Protein AF-A0A1J5D5A3-F1 (afdb_monomer_lite)

Radius of gyration: 12.0 Å; chains: 1; bounding box: 25×22×35 Å

Sequence (74 aa):
MTKRICIEQYINFDKSIDILVYRDRKLLDYYHDCPYRNIDEILKRIKEENEDAVFEHFCSGELCTSGWIRWEIN

Structure (mmCIF, N/CA/C/O backbone):
data_AF-A0A1J5D5A3-F1
#
_entry.id   AF-A0A1J5D5A3-F1
#
loop_
_atom_site.group_PDB
_atom_site.id
_atom_site.type_symbol
_atom_site.label_atom_id
_atom_site.label_alt_id
_atom_site.label_comp_id
_atom_site.label_asym_id
_atom_site.label_entity_id
_atom_site.label_seq_id
_atom_site.pdbx_PDB_ins_code
_atom_site.Cartn_x
_atom_site.Cartn_y
_atom_site.Cartn_z
_atom_site.occupancy
_atom_site.B_iso_or_equiv
_atom_site.auth_seq_id
_atom_site.auth_comp_id
_atom_site.auth_asym_id
_atom_site.auth_atom_id
_atom_site.pdbx_PDB_model_num
ATOM 1 N N . MET A 1 1 ? -13.157 -4.328 18.653 1.00 53.47 1 MET A N 1
ATOM 2 C CA . MET A 1 1 ? -12.952 -4.853 17.286 1.00 53.47 1 MET A CA 1
ATOM 3 C C . MET A 1 1 ? -11.714 -4.182 16.732 1.00 53.47 1 MET A C 1
ATOM 5 O O . MET A 1 1 ? -11.671 -2.959 16.749 1.00 53.47 1 MET A O 1
ATOM 9 N N . THR A 1 2 ? -10.702 -4.950 16.336 1.00 59.28 2 THR A N 1
ATOM 10 C CA . THR A 1 2 ? -9.461 -4.403 15.772 1.00 59.28 2 THR A CA 1
ATOM 11 C C . THR A 1 2 ? -9.754 -3.835 14.388 1.00 59.28 2 THR A C 1
ATOM 13 O O . THR A 1 2 ? -10.251 -4.560 13.528 1.00 59.28 2 THR A O 1
ATOM 16 N N . LYS A 1 3 ? -9.487 -2.544 14.188 1.00 79.12 3 LYS A N 1
ATOM 17 C CA . LYS A 1 3 ? -9.600 -1.887 12.884 1.00 79.12 3 LYS A CA 1
ATOM 18 C C . LYS A 1 3 ? -8.450 -2.405 12.017 1.00 79.12 3 LYS A C 1
ATOM 20 O O . LYS A 1 3 ? -7.296 -2.307 12.421 1.00 79.12 3 LYS A O 1
ATOM 25 N N . ARG A 1 4 ? -8.753 -3.032 10.880 1.00 87.06 4 ARG A N 1
ATOM 26 C CA . ARG A 1 4 ? -7.744 -3.625 9.986 1.00 87.06 4 ARG A CA 1
ATOM 27 C C . ARG A 1 4 ? -7.668 -2.814 8.703 1.00 87.06 4 ARG A C 1
ATOM 29 O O . ARG A 1 4 ? -8.701 -2.603 8.062 1.00 87.06 4 ARG A O 1
ATOM 36 N N . ILE A 1 5 ? -6.457 -2.401 8.344 1.00 92.06 5 ILE A N 1
ATOM 37 C CA . ILE A 1 5 ? -6.142 -1.823 7.041 1.00 92.06 5 ILE A CA 1
ATOM 38 C C . ILE A 1 5 ? -5.423 -2.881 6.212 1.00 92.06 5 ILE A C 1
ATOM 40 O O . ILE A 1 5 ? -4.393 -3.407 6.628 1.00 92.06 5 ILE A O 1
ATOM 44 N N . CYS A 1 6 ? -5.972 -3.197 5.045 1.00 92.69 6 CYS A N 1
ATOM 45 C CA . CYS A 1 6 ? -5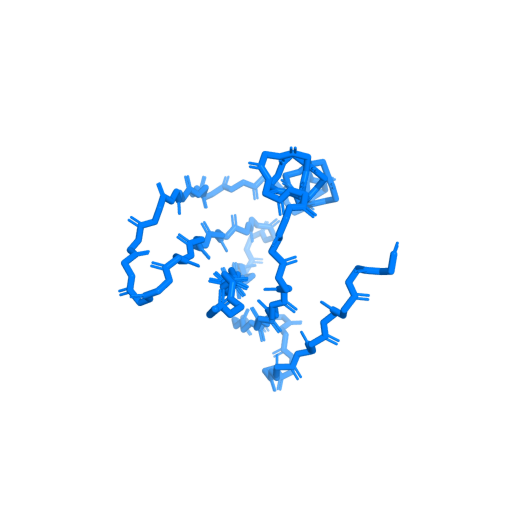.296 -4.011 4.045 1.00 92.69 6 CYS A CA 1
ATOM 46 C C . CYS A 1 6 ? -4.774 -3.087 2.947 1.00 92.69 6 CYS A C 1
ATOM 48 O O . CYS A 1 6 ? -5.539 -2.304 2.391 1.00 92.69 6 CYS A O 1
ATOM 50 N N . ILE A 1 7 ? -3.490 -3.182 2.637 1.00 93.00 7 ILE A N 1
ATOM 51 C CA . ILE A 1 7 ? -2.838 -2.472 1.543 1.00 93.00 7 ILE A CA 1
ATOM 52 C C . ILE A 1 7 ? -2.507 -3.514 0.483 1.00 93.00 7 ILE A C 1
ATOM 54 O O . ILE A 1 7 ? -1.813 -4.485 0.777 1.00 93.00 7 ILE A O 1
ATOM 58 N N . GLU A 1 8 ? -2.992 -3.324 -0.733 1.00 92.38 8 GLU A N 1
ATOM 59 C CA . GLU A 1 8 ? -2.599 -4.117 -1.894 1.00 92.38 8 GLU A CA 1
ATOM 60 C C . GLU A 1 8 ? -1.740 -3.246 -2.804 1.00 92.38 8 GLU A C 1
ATOM 62 O O . GLU A 1 8 ? -2.133 -2.141 -3.167 1.00 92.38 8 GLU A O 1
ATOM 67 N N . GLN A 1 9 ? -0.558 -3.739 -3.146 1.00 90.69 9 GLN A N 1
ATOM 68 C CA . GLN A 1 9 ? 0.387 -3.103 -4.045 1.00 90.69 9 GLN A CA 1
ATOM 69 C C . GLN A 1 9 ? 0.520 -3.922 -5.319 1.00 90.69 9 GLN A C 1
ATOM 71 O O . GLN A 1 9 ? 0.693 -5.144 -5.270 1.00 90.69 9 GLN A O 1
ATOM 76 N N . TYR A 1 10 ? 0.488 -3.235 -6.452 1.00 89.62 10 TYR A N 1
ATOM 77 C CA . TYR A 1 10 ? 0.742 -3.810 -7.759 1.00 89.62 10 TYR A CA 1
ATOM 78 C C . TYR A 1 10 ? 1.901 -3.073 -8.424 1.00 89.62 10 TYR A C 1
ATOM 80 O O . TYR A 1 10 ? 1.806 -1.877 -8.684 1.00 89.62 10 TYR A O 1
ATOM 88 N N . ILE A 1 11 ? 3.014 -3.771 -8.664 1.00 87.56 11 ILE A N 1
ATOM 89 C CA . ILE A 1 11 ? 4.184 -3.190 -9.336 1.00 87.56 11 ILE A CA 1
ATOM 90 C C . ILE A 1 11 ? 4.066 -3.421 -10.847 1.00 87.56 11 ILE A C 1
ATOM 92 O O . ILE A 1 11 ? 4.081 -4.567 -11.307 1.00 87.56 11 ILE A O 1
ATOM 96 N N . ASN A 1 12 ? 4.001 -2.328 -11.607 1.00 85.06 12 ASN A N 1
ATOM 97 C CA . ASN A 1 12 ? 3.924 -2.325 -13.066 1.00 85.06 12 ASN A CA 1
ATOM 98 C C . ASN A 1 12 ? 5.306 -2.519 -13.725 1.00 85.06 12 ASN A C 1
ATOM 100 O O . ASN A 1 12 ? 6.360 -2.294 -13.121 1.00 85.06 12 ASN A O 1
ATOM 104 N N . PHE A 1 13 ? 5.317 -2.917 -15.004 1.00 84.19 13 PHE A N 1
ATOM 105 C CA . PHE A 1 13 ? 6.547 -3.142 -15.786 1.00 84.19 13 PHE A CA 1
ATOM 106 C C . PHE A 1 13 ? 7.410 -1.890 -15.970 1.00 84.19 13 PHE A C 1
ATOM 108 O O . PHE A 1 13 ? 8.638 -1.971 -16.035 1.00 84.19 13 PHE A O 1
ATOM 115 N N . ASP A 1 14 ? 6.773 -0.731 -16.064 1.00 87.19 14 ASP A N 1
ATOM 116 C CA . ASP A 1 14 ? 7.415 0.577 -16.194 1.00 87.19 14 ASP A CA 1
ATOM 117 C C . ASP A 1 14 ? 7.949 1.119 -14.857 1.00 87.19 14 ASP A C 1
ATOM 119 O O . ASP A 1 14 ? 8.494 2.223 -14.807 1.00 87.19 14 ASP A O 1
ATOM 123 N N . LYS A 1 15 ? 7.870 0.311 -13.789 1.00 80.75 15 LYS A N 1
ATOM 124 C CA . LYS A 1 15 ? 8.237 0.668 -12.415 1.00 80.75 15 LYS A CA 1
ATOM 125 C C . LYS A 1 15 ? 7.344 1.762 -11.829 1.00 80.75 15 LYS A C 1
ATOM 127 O O . LYS A 1 15 ? 7.783 2.478 -10.920 1.00 80.75 15 LYS A O 1
ATOM 132 N N . SER A 1 16 ? 6.113 1.898 -12.313 1.00 89.00 16 SER A N 1
ATOM 133 C CA . SER A 1 16 ? 5.059 2.516 -11.521 1.00 89.00 16 SER A CA 1
ATOM 134 C C . SER A 1 16 ? 4.456 1.507 -10.539 1.00 89.00 16 SER A C 1
ATOM 136 O O . SER A 1 16 ? 4.722 0.300 -10.598 1.00 89.00 16 SER A O 1
ATOM 138 N N . ILE A 1 17 ? 3.717 2.014 -9.561 1.00 89.88 17 ILE A N 1
ATOM 139 C CA . ILE A 1 17 ? 3.036 1.225 -8.547 1.00 89.88 17 ILE A CA 1
ATOM 140 C C . ILE A 1 17 ? 1.609 1.726 -8.372 1.00 89.88 17 ILE A C 1
ATOM 142 O O . ILE A 1 17 ? 1.377 2.929 -8.227 1.00 89.88 17 ILE A O 1
ATOM 146 N N . ASP A 1 18 ? 0.679 0.781 -8.332 1.00 91.94 18 ASP A N 1
ATOM 147 C CA . ASP A 1 18 ? -0.693 1.014 -7.906 1.00 91.94 18 ASP A CA 1
ATOM 148 C C . ASP A 1 18 ? -0.860 0.519 -6.471 1.00 91.94 18 ASP A C 1
ATOM 150 O O . ASP A 1 18 ? -0.351 -0.541 -6.098 1.00 91.94 18 ASP A O 1
ATOM 154 N N . ILE A 1 19 ? -1.550 1.299 -5.645 1.00 93.50 19 ILE A N 1
ATOM 155 C CA . ILE A 1 19 ? -1.770 1.007 -4.229 1.00 93.50 19 ILE A CA 1
ATOM 156 C C . ILE A 1 19 ? -3.260 1.140 -3.939 1.00 93.50 19 ILE A C 1
ATOM 158 O O . ILE A 1 19 ? -3.845 2.199 -4.147 1.00 93.50 19 ILE A O 1
ATOM 162 N N . LEU A 1 20 ? -3.869 0.078 -3.426 1.00 94.94 20 LEU A N 1
ATOM 163 C CA . LEU A 1 20 ? -5.264 0.036 -2.998 1.00 94.94 20 LEU A CA 1
ATOM 164 C C . LEU A 1 20 ? -5.302 -0.127 -1.479 1.00 94.94 20 LEU A C 1
ATOM 166 O O . LEU A 1 20 ? -4.659 -1.021 -0.928 1.00 94.94 20 LEU A O 1
ATOM 170 N N . VAL A 1 21 ? -6.057 0.729 -0.796 1.00 94.19 21 VAL A N 1
ATOM 171 C CA . VAL A 1 21 ? -6.164 0.731 0.666 1.00 94.19 21 VAL A CA 1
ATOM 172 C C . VAL A 1 21 ? -7.584 0.369 1.057 1.00 94.19 21 VAL A C 1
ATOM 174 O O . VAL A 1 21 ? -8.535 1.064 0.706 1.00 94.19 21 VAL A O 1
ATOM 177 N N . TYR A 1 22 ? -7.741 -0.699 1.828 1.00 92.94 22 TYR A N 1
ATOM 178 C CA . TYR A 1 22 ? -9.034 -1.185 2.287 1.00 92.94 22 TYR A CA 1
ATOM 179 C C . TYR A 1 22 ? -9.145 -1.111 3.802 1.00 92.94 22 TYR A C 1
ATOM 181 O O . TYR A 1 22 ? -8.233 -1.511 4.522 1.00 92.94 22 TYR A O 1
ATOM 189 N N . ARG A 1 23 ? -10.318 -0.708 4.288 1.00 89.50 23 ARG A N 1
ATOM 190 C CA . ARG A 1 23 ? -10.716 -0.792 5.695 1.00 89.50 23 ARG A CA 1
ATOM 191 C C . ARG A 1 23 ? -11.971 -1.633 5.806 1.00 89.50 23 ARG A C 1
ATOM 193 O O . ARG A 1 23 ? -12.971 -1.336 5.157 1.00 89.50 23 ARG A O 1
ATOM 200 N N . ASP A 1 24 ? -11.925 -2.701 6.597 1.00 86.94 24 ASP A N 1
ATOM 201 C CA . ASP A 1 24 ? -13.073 -3.597 6.801 1.00 86.94 24 ASP A CA 1
ATOM 202 C C . ASP A 1 24 ? -13.718 -4.066 5.475 1.00 86.94 24 ASP A C 1
ATOM 204 O O . ASP A 1 24 ? -14.941 -4.108 5.328 1.00 86.94 24 ASP A O 1
ATOM 208 N N . ARG A 1 25 ? -12.870 -4.420 4.492 1.00 86.50 25 ARG A N 1
ATOM 209 C CA . ARG A 1 25 ? -13.233 -4.844 3.118 1.00 86.50 25 ARG A CA 1
ATOM 210 C C . ARG A 1 25 ? -13.877 -3.765 2.239 1.00 86.50 25 ARG A C 1
ATOM 212 O O . ARG A 1 25 ? -14.384 -4.083 1.166 1.00 86.50 25 ARG A O 1
ATOM 219 N N . LYS A 1 26 ? -13.864 -2.505 2.663 1.00 90.38 26 LYS A N 1
ATOM 220 C CA . LYS A 1 26 ? -14.273 -1.364 1.840 1.00 90.38 26 LYS A CA 1
ATOM 221 C C . LYS A 1 26 ? -13.041 -0.630 1.350 1.00 90.38 26 LYS A C 1
ATOM 223 O O . LYS A 1 26 ? -12.129 -0.401 2.138 1.00 90.38 26 LYS A O 1
ATOM 228 N N . LEU A 1 27 ? -13.031 -0.260 0.073 1.00 92.38 27 LEU A N 1
ATOM 229 C CA . LEU A 1 27 ? -12.001 0.617 -0.469 1.00 92.38 27 LEU A CA 1
ATOM 230 C C . LEU A 1 27 ? -12.088 1.966 0.257 1.00 92.38 27 LEU A C 1
ATOM 232 O O . LEU A 1 27 ? -13.151 2.589 0.281 1.00 92.38 27 LEU A O 1
ATOM 236 N N . LEU A 1 28 ? -10.992 2.349 0.898 1.00 92.25 28 LEU A N 1
ATOM 237 C CA . LEU A 1 28 ? -10.840 3.595 1.636 1.00 92.25 28 LEU A CA 1
ATOM 238 C C . LEU A 1 28 ? -10.133 4.640 0.773 1.00 92.25 28 LEU A C 1
ATOM 240 O O . LEU A 1 28 ? -10.592 5.775 0.714 1.00 92.25 28 LEU A O 1
ATOM 244 N N . ASP A 1 29 ? -9.046 4.238 0.113 1.00 92.75 29 ASP A N 1
ATOM 245 C CA . ASP A 1 29 ? -8.200 5.120 -0.688 1.00 92.75 29 ASP A CA 1
ATOM 246 C C . ASP A 1 29 ? -7.476 4.336 -1.796 1.00 92.75 29 ASP A C 1
ATOM 248 O O . ASP A 1 29 ? -7.397 3.101 -1.744 1.00 92.75 29 ASP A O 1
ATOM 252 N N . TYR A 1 30 ? -6.963 5.041 -2.803 1.00 93.94 30 TYR A N 1
ATOM 253 C CA . TYR A 1 30 ? -6.180 4.451 -3.884 1.00 93.94 30 TYR A CA 1
ATOM 254 C C . TYR A 1 30 ? -5.177 5.441 -4.490 1.00 93.94 30 TYR A C 1
ATOM 256 O O . TYR A 1 30 ? -5.438 6.634 -4.626 1.00 93.94 30 TYR A O 1
ATOM 264 N N . TYR A 1 31 ? -4.040 4.908 -4.924 1.00 93.50 31 TYR A N 1
ATOM 265 C CA . TYR A 1 31 ? -2.967 5.633 -5.594 1.00 93.50 31 TYR A CA 1
ATOM 266 C C . TYR A 1 31 ? -2.660 4.897 -6.892 1.00 93.50 31 TYR A C 1
ATOM 268 O O . TYR A 1 31 ? -2.334 3.716 -6.854 1.00 93.50 31 TYR A O 1
ATOM 276 N N . HIS A 1 32 ? -2.800 5.573 -8.028 1.00 93.25 32 HIS A N 1
ATOM 277 C CA . HIS A 1 32 ? -2.642 4.967 -9.350 1.00 93.25 32 HIS A CA 1
ATOM 278 C C . HIS A 1 32 ? -1.408 5.535 -10.056 1.00 93.25 32 HIS A C 1
ATOM 280 O O . HIS A 1 32 ? -1.136 6.731 -9.940 1.00 93.25 32 HIS A O 1
ATOM 286 N N . ASP A 1 33 ? -0.692 4.689 -10.796 1.00 90.38 33 ASP A N 1
ATOM 287 C CA . ASP A 1 33 ? 0.473 5.010 -11.628 1.00 90.38 33 ASP A CA 1
ATOM 288 C C . ASP A 1 33 ? 1.523 5.864 -10.894 1.00 90.38 33 ASP A C 1
ATOM 290 O O . ASP A 1 33 ? 2.089 6.833 -11.406 1.00 90.38 33 ASP A O 1
ATOM 294 N N . CYS A 1 34 ? 1.754 5.540 -9.620 1.00 89.75 34 CYS A N 1
ATOM 295 C CA . CYS A 1 34 ? 2.692 6.286 -8.798 1.00 89.75 34 CYS A CA 1
ATOM 296 C C . CYS A 1 34 ? 4.126 5.863 -9.120 1.00 89.75 34 CYS A C 1
ATOM 298 O O . CYS A 1 34 ? 4.395 4.676 -9.281 1.00 89.75 34 CYS A O 1
ATOM 300 N N . PRO A 1 35 ? 5.106 6.780 -9.146 1.00 89.25 35 PRO A N 1
ATOM 301 C CA . PRO A 1 35 ? 6.503 6.380 -9.250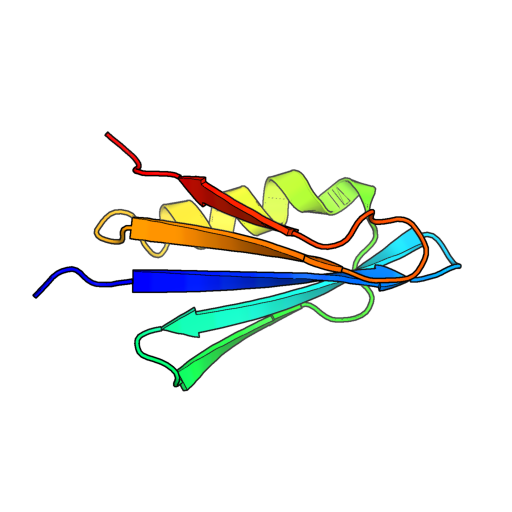 1.00 89.25 35 PRO A CA 1
ATOM 302 C C . PRO A 1 35 ? 6.877 5.457 -8.082 1.00 89.25 35 PRO A C 1
ATOM 304 O O . PRO A 1 35 ? 6.709 5.856 -6.930 1.00 89.25 35 PRO A O 1
ATOM 307 N N . TYR A 1 36 ? 7.453 4.276 -8.345 1.00 83.00 36 TYR A N 1
ATOM 308 C CA . TYR A 1 36 ? 7.813 3.312 -7.288 1.00 83.00 36 TYR A CA 1
ATOM 309 C C . TYR A 1 36 ? 8.683 3.926 -6.175 1.00 83.00 36 TYR A C 1
ATOM 311 O O . TYR A 1 36 ? 8.551 3.578 -5.008 1.00 83.00 36 TYR A O 1
ATOM 319 N N . ARG A 1 37 ? 9.520 4.922 -6.502 1.00 84.19 37 ARG A N 1
ATOM 320 C CA . ARG A 1 37 ? 10.336 5.669 -5.522 1.00 84.19 37 ARG A CA 1
ATOM 321 C C . ARG A 1 37 ? 9.529 6.401 -4.433 1.00 84.19 37 ARG A C 1
ATOM 323 O O . ARG A 1 37 ? 10.111 6.776 -3.424 1.00 84.19 37 ARG A O 1
ATOM 330 N N . ASN A 1 38 ? 8.233 6.633 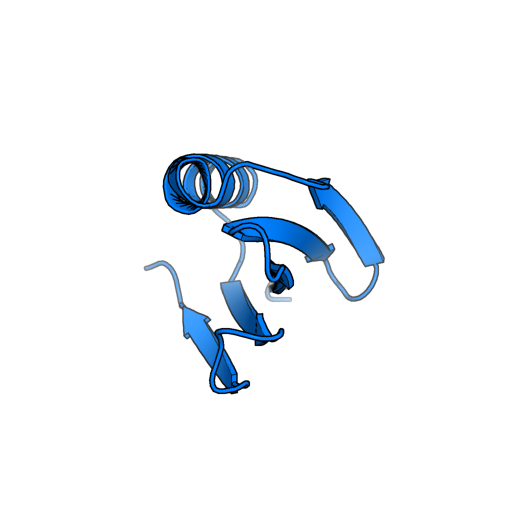-4.642 1.00 88.12 38 ASN A N 1
ATOM 331 C CA . ASN A 1 38 ? 7.355 7.332 -3.700 1.00 88.12 38 ASN A CA 1
ATOM 332 C C . ASN A 1 38 ? 6.646 6.370 -2.727 1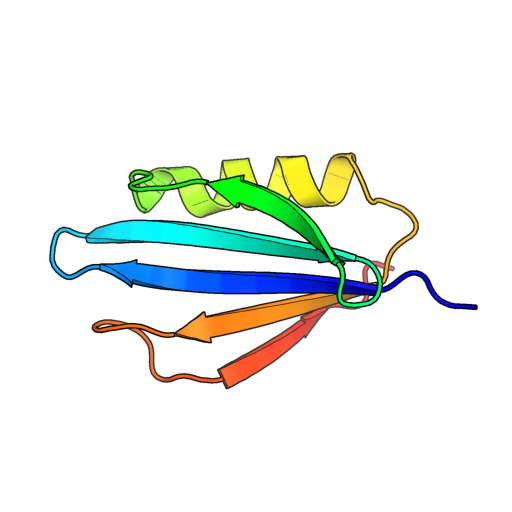.00 88.12 38 ASN A C 1
ATOM 334 O O . ASN A 1 38 ? 5.909 6.826 -1.855 1.00 88.12 38 ASN A O 1
ATOM 338 N N . ILE A 1 39 ? 6.843 5.054 -2.866 1.00 87.06 39 ILE A N 1
ATOM 339 C CA . ILE A 1 39 ? 6.125 4.027 -2.100 1.00 87.06 39 ILE A CA 1
ATOM 340 C C . ILE A 1 39 ? 6.228 4.225 -0.584 1.00 87.06 39 ILE A C 1
ATOM 342 O O . ILE A 1 39 ? 5.216 4.160 0.108 1.00 87.06 39 ILE A O 1
ATOM 346 N N . ASP A 1 40 ? 7.419 4.540 -0.072 1.00 88.56 40 ASP A N 1
ATOM 347 C CA . ASP A 1 40 ? 7.650 4.731 1.361 1.00 88.56 40 ASP A CA 1
ATOM 348 C C . ASP A 1 40 ? 6.900 5.953 1.897 1.00 88.56 40 ASP A C 1
ATOM 350 O O . ASP A 1 40 ? 6.360 5.916 3.002 1.00 88.56 40 ASP A O 1
ATOM 354 N N . GLU A 1 41 ? 6.820 7.027 1.105 1.00 92.75 41 GLU A N 1
ATOM 355 C CA . GLU A 1 41 ? 6.071 8.229 1.470 1.00 92.75 41 GLU A CA 1
ATOM 356 C C . GLU A 1 41 ? 4.564 7.952 1.493 1.00 92.75 41 GLU A C 1
ATOM 358 O O . GLU A 1 41 ? 3.884 8.344 2.441 1.00 92.75 41 GLU A O 1
ATOM 363 N N . ILE A 1 42 ? 4.046 7.233 0.492 1.00 91.19 42 ILE A N 1
ATOM 364 C CA . ILE A 1 42 ? 2.627 6.860 0.427 1.00 91.19 42 ILE A CA 1
ATOM 365 C C . ILE A 1 42 ? 2.265 5.953 1.609 1.00 91.19 42 ILE A C 1
ATOM 367 O O . ILE A 1 42 ? 1.312 6.228 2.337 1.00 91.19 42 ILE A O 1
ATOM 371 N N . LEU A 1 43 ? 3.065 4.913 1.865 1.00 89.12 43 LEU A N 1
ATOM 372 C CA . LEU A 1 43 ? 2.861 4.012 2.999 1.00 89.12 43 LEU A CA 1
ATOM 373 C C . LEU A 1 43 ? 2.952 4.738 4.343 1.00 89.12 43 LEU A C 1
ATOM 375 O O . LEU A 1 43 ? 2.212 4.398 5.266 1.00 89.12 43 LEU A O 1
ATOM 379 N N . LYS A 1 44 ? 3.844 5.725 4.471 1.00 91.25 44 LYS A N 1
ATOM 380 C CA . LYS A 1 44 ? 3.946 6.554 5.674 1.00 91.25 44 LYS A CA 1
ATOM 381 C C . LYS A 1 44 ? 2.659 7.349 5.910 1.00 91.25 44 LYS A C 1
ATOM 383 O O . LYS A 1 44 ? 2.126 7.273 7.011 1.00 91.25 44 LYS A O 1
ATOM 388 N N . ARG A 1 45 ? 2.128 8.026 4.886 1.00 91.75 45 ARG A N 1
ATOM 389 C CA . ARG A 1 45 ? 0.867 8.787 4.991 1.00 91.75 45 ARG A CA 1
ATOM 390 C C . ARG A 1 45 ? -0.307 7.893 5.391 1.00 91.75 45 ARG A C 1
ATOM 392 O O . ARG A 1 45 ? -1.006 8.199 6.348 1.00 91.75 45 ARG A O 1
ATOM 399 N N . ILE A 1 46 ? -0.454 6.734 4.740 1.00 90.69 46 ILE A N 1
ATOM 400 C CA . ILE A 1 46 ? -1.518 5.765 5.060 1.00 90.69 46 ILE A CA 1
ATOM 401 C C . ILE A 1 46 ? -1.440 5.319 6.531 1.00 90.69 46 ILE A C 1
ATOM 403 O O . ILE A 1 46 ? -2.474 5.144 7.180 1.00 90.69 46 ILE A O 1
ATOM 407 N N . LYS A 1 47 ? -0.225 5.136 7.067 1.00 88.06 47 LYS A N 1
ATOM 408 C CA . LYS A 1 47 ? -0.008 4.772 8.475 1.00 88.06 47 LYS A CA 1
ATOM 409 C C . LYS A 1 47 ? -0.368 5.902 9.435 1.00 88.06 47 LYS A C 1
ATOM 411 O O . LYS A 1 47 ? -1.072 5.641 10.402 1.00 88.06 47 LYS A O 1
ATOM 416 N N . GLU A 1 48 ? 0.073 7.127 9.157 1.00 90.12 48 GLU A N 1
ATOM 417 C CA . GLU A 1 48 ? -0.234 8.319 9.967 1.00 90.12 48 GLU A CA 1
ATOM 418 C C . GLU A 1 48 ? -1.746 8.613 10.008 1.00 90.12 48 GLU A C 1
ATOM 420 O O . GLU A 1 48 ? -2.280 9.039 11.026 1.00 90.12 48 GLU A O 1
ATOM 425 N N . GLU A 1 49 ? -2.477 8.318 8.934 1.00 89.19 49 GLU A N 1
ATOM 426 C CA . GLU A 1 49 ? -3.938 8.476 8.892 1.00 89.19 49 GLU A CA 1
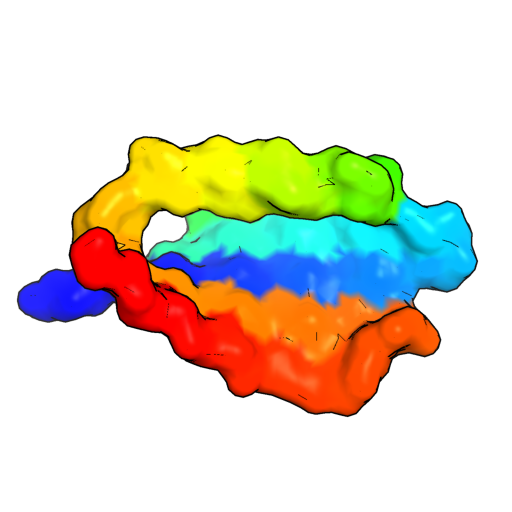ATOM 427 C C . GLU A 1 49 ? -4.703 7.353 9.617 1.00 89.19 49 GLU A C 1
ATOM 429 O O . GLU A 1 49 ? -5.901 7.482 9.884 1.00 89.19 49 GLU A O 1
ATOM 434 N N . ASN A 1 50 ? -4.036 6.237 9.931 1.00 85.62 50 ASN A N 1
ATOM 435 C CA . ASN A 1 50 ? -4.649 5.033 10.497 1.00 85.62 50 ASN A CA 1
ATOM 436 C C . ASN A 1 50 ? -3.831 4.464 11.674 1.00 85.62 50 ASN A C 1
ATOM 438 O O . ASN A 1 50 ? -3.681 3.248 11.794 1.00 85.62 50 ASN A O 1
ATOM 442 N N . GLU A 1 51 ? -3.323 5.330 12.559 1.00 83.62 51 GLU A N 1
ATOM 443 C CA . GLU A 1 51 ? -2.485 4.946 13.714 1.00 83.62 51 GLU A CA 1
ATOM 444 C C . GLU A 1 51 ? -3.144 3.912 14.647 1.00 83.62 51 GLU A C 1
ATOM 446 O O . GLU A 1 51 ? -2.458 3.174 15.348 1.00 83.62 51 GLU A O 1
ATOM 451 N N . ASP A 1 52 ? -4.477 3.823 14.650 1.00 82.75 52 ASP A N 1
ATOM 452 C CA . ASP A 1 52 ? -5.248 2.905 15.492 1.00 82.75 52 ASP A CA 1
ATOM 453 C C . ASP A 1 52 ? -5.532 1.534 14.847 1.00 82.75 52 ASP A C 1
ATOM 455 O O . ASP A 1 52 ? -6.339 0.752 15.369 1.00 82.75 52 ASP A O 1
ATOM 459 N N . ALA A 1 53 ? -4.911 1.245 13.699 1.00 85.00 53 ALA A N 1
ATOM 460 C CA . ALA A 1 53 ? -5.185 0.059 12.901 1.00 85.00 53 ALA A CA 1
ATOM 461 C C . ALA A 1 53 ? -4.015 -0.934 12.829 1.00 85.00 53 ALA A C 1
ATOM 463 O O . ALA A 1 53 ? -2.840 -0.585 12.876 1.00 85.00 53 ALA A O 1
ATOM 464 N N . VAL A 1 54 ? -4.360 -2.210 12.640 1.00 87.31 54 VAL A N 1
ATOM 465 C CA . VAL A 1 54 ? -3.398 -3.256 12.259 1.00 87.31 54 VAL A CA 1
ATOM 466 C C . VAL A 1 54 ? -3.287 -3.292 10.741 1.00 87.31 54 VAL A C 1
ATOM 468 O O . VAL A 1 54 ? -4.311 -3.352 10.053 1.00 87.31 54 VAL A O 1
ATOM 471 N N . PHE A 1 55 ? -2.055 -3.303 10.230 1.00 88.38 55 PHE A N 1
ATOM 472 C CA . PHE A 1 55 ? -1.783 -3.251 8.800 1.00 88.38 55 PHE A CA 1
ATOM 473 C C . PHE A 1 55 ? -1.439 -4.627 8.254 1.00 88.38 55 PHE A C 1
ATOM 475 O O . PHE A 1 55 ? -0.593 -5.357 8.769 1.00 88.38 55 PHE A O 1
ATOM 482 N N . GLU A 1 56 ? -2.057 -4.960 7.138 1.00 89.69 56 GLU A N 1
ATOM 483 C CA . GLU A 1 56 ? -1.647 -6.077 6.316 1.00 89.69 56 GLU A CA 1
ATOM 484 C C . GLU A 1 56 ? -1.330 -5.595 4.929 1.00 89.69 56 GLU A C 1
ATOM 486 O O . GLU A 1 56 ? -2.034 -4.761 4.372 1.00 89.69 56 GLU A O 1
ATOM 491 N N . HIS A 1 57 ? -0.257 -6.134 4.384 1.00 88.44 57 HIS A N 1
ATOM 492 C CA . HIS A 1 57 ? 0.294 -5.657 3.149 1.00 88.44 57 HIS A CA 1
ATOM 493 C C . HIS A 1 57 ? 0.476 -6.822 2.185 1.00 88.44 57 HIS A C 1
ATOM 495 O O . HIS A 1 57 ? 1.157 -7.792 2.506 1.00 88.44 57 HIS A O 1
ATOM 501 N N . PHE A 1 58 ? -0.131 -6.726 1.012 1.00 87.94 58 PHE A N 1
ATOM 502 C CA . PHE A 1 58 ? 0.070 -7.639 -0.096 1.00 87.94 58 PHE A CA 1
ATOM 503 C C . PHE A 1 58 ? 0.819 -6.928 -1.208 1.00 87.94 58 PHE A C 1
ATOM 505 O O . PHE A 1 58 ? 0.343 -5.913 -1.701 1.00 87.94 58 PHE A O 1
ATOM 512 N N . CYS A 1 59 ? 1.957 -7.472 -1.627 1.00 87.00 59 CYS A N 1
ATOM 513 C CA . CYS A 1 59 ? 2.609 -7.032 -2.855 1.00 87.00 59 CYS A CA 1
ATOM 514 C C . CYS A 1 59 ? 2.390 -8.071 -3.941 1.00 87.00 59 CYS A C 1
ATOM 516 O O . CYS A 1 59 ? 2.600 -9.261 -3.710 1.00 87.00 59 CYS A O 1
ATOM 518 N N . SER A 1 60 ? 1.998 -7.609 -5.119 1.00 84.19 60 SER A N 1
ATOM 519 C CA . SER A 1 60 ? 1.757 -8.396 -6.321 1.00 84.19 60 SER A CA 1
ATOM 520 C C . SER A 1 60 ? 2.234 -7.636 -7.559 1.00 84.19 60 SER A C 1
ATOM 522 O O . SER A 1 60 ? 2.751 -6.521 -7.461 1.00 84.19 60 SER A O 1
ATOM 524 N N . GLY A 1 61 ? 2.096 -8.254 -8.727 1.00 77.94 61 GLY A N 1
ATOM 525 C CA . GLY A 1 61 ? 2.512 -7.677 -10.000 1.00 77.94 61 GLY A CA 1
ATOM 526 C C . GLY A 1 61 ? 3.814 -8.261 -10.524 1.00 77.94 61 GLY A C 1
ATOM 527 O O . GLY A 1 61 ? 4.354 -9.233 -10.000 1.00 77.94 61 GLY A O 1
ATOM 528 N N . GLU A 1 62 ? 4.300 -7.654 -11.595 1.00 72.19 62 GLU A N 1
ATOM 529 C CA . GLU A 1 62 ? 5.254 -8.262 -12.529 1.00 72.19 62 GLU A CA 1
ATOM 530 C C . GLU A 1 62 ? 6.673 -8.379 -11.953 1.00 72.19 62 GLU A C 1
ATOM 532 O O . GLU A 1 62 ? 7.489 -9.178 -12.412 1.00 72.19 62 GLU A O 1
ATOM 537 N N . LEU A 1 63 ? 6.968 -7.594 -10.912 1.00 69.25 63 LEU A N 1
ATOM 538 C CA . LEU A 1 63 ? 8.260 -7.562 -10.221 1.00 69.25 63 LEU A CA 1
ATOM 539 C C . LEU A 1 63 ? 8.190 -8.075 -8.771 1.00 69.25 63 LEU A C 1
ATOM 541 O O . LEU A 1 63 ? 9.184 -7.980 -8.051 1.00 69.25 63 LEU A O 1
ATOM 545 N N . CYS A 1 64 ? 7.045 -8.612 -8.330 1.00 74.06 64 CYS A N 1
ATOM 546 C CA . CYS A 1 64 ? 6.846 -9.088 -6.959 1.00 74.06 64 CYS A CA 1
ATOM 547 C C . CYS A 1 64 ? 6.612 -10.608 -6.911 1.00 74.06 64 CYS A C 1
ATOM 549 O O . CYS A 1 64 ? 5.971 -11.188 -7.781 1.00 74.06 64 CYS A O 1
ATOM 551 N N . THR A 1 65 ? 7.094 -11.278 -5.859 1.00 71.81 65 THR A N 1
ATOM 552 C CA . THR A 1 65 ? 6.933 -12.738 -5.685 1.00 71.81 65 THR A CA 1
ATOM 553 C C . THR A 1 65 ? 5.530 -13.160 -5.238 1.00 71.81 65 THR A C 1
ATOM 555 O O . THR A 1 65 ? 5.256 -14.355 -5.184 1.00 71.81 65 THR A O 1
ATOM 558 N N . SER A 1 66 ? 4.639 -12.195 -4.978 1.00 70.06 66 SER A N 1
ATOM 559 C CA . SER A 1 66 ? 3.274 -12.364 -4.461 1.00 70.06 66 SER A CA 1
ATOM 560 C C . SER A 1 66 ? 3.205 -12.948 -3.043 1.00 70.06 66 SER A C 1
ATOM 562 O O . SER A 1 66 ? 3.520 -14.113 -2.811 1.00 70.06 66 SER A O 1
ATOM 564 N N . GLY A 1 67 ? 2.752 -12.151 -2.067 1.00 69.62 67 GLY A N 1
ATOM 565 C CA . GLY A 1 67 ? 2.613 -12.609 -0.680 1.00 69.62 67 GLY A CA 1
ATOM 566 C C . GLY A 1 67 ? 2.084 -11.554 0.289 1.00 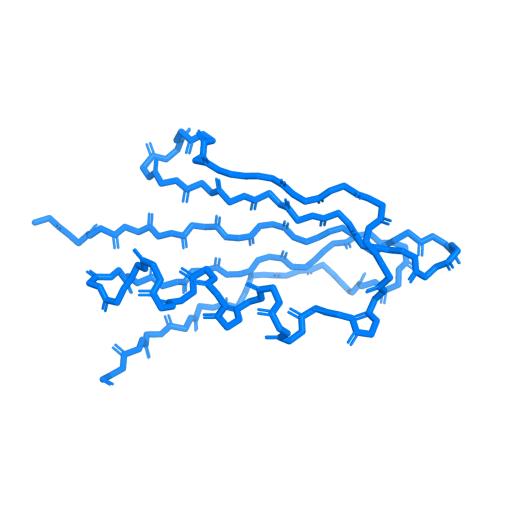69.62 67 GLY A C 1
ATOM 567 O O . GLY A 1 67 ? 2.227 -10.354 0.059 1.00 69.62 67 GLY A O 1
ATOM 568 N N . TRP A 1 68 ? 1.467 -12.020 1.379 1.00 71.38 68 TRP A N 1
ATOM 569 C CA . TRP A 1 68 ? 0.970 -11.172 2.465 1.00 71.38 68 TRP A CA 1
ATOM 570 C C . TRP A 1 68 ? 2.013 -11.056 3.577 1.00 71.38 68 TRP A C 1
ATOM 572 O O . TRP A 1 68 ? 2.465 -12.061 4.124 1.00 71.38 68 TRP A O 1
ATOM 582 N N . ILE A 1 69 ? 2.346 -9.826 3.951 1.00 70.06 69 ILE A N 1
ATOM 583 C CA . ILE A 1 69 ? 3.162 -9.484 5.112 1.00 70.06 69 ILE A CA 1
ATOM 584 C C . ILE A 1 69 ? 2.279 -8.685 6.069 1.00 70.06 69 ILE A C 1
ATOM 586 O O . ILE A 1 69 ? 1.759 -7.624 5.725 1.00 70.06 69 ILE A O 1
ATOM 590 N N . ARG A 1 70 ? 2.101 -9.189 7.289 1.00 68.69 70 ARG A N 1
ATOM 591 C CA . ARG A 1 70 ? 1.348 -8.500 8.340 1.00 68.69 70 ARG A CA 1
ATOM 592 C C . ARG A 1 70 ? 2.294 -7.700 9.226 1.00 68.69 70 ARG A C 1
ATOM 594 O O . ARG A 1 70 ? 3.290 -8.240 9.699 1.00 68.69 70 ARG A O 1
ATOM 601 N N . TRP A 1 71 ? 1.951 -6.441 9.467 1.00 61.88 71 TRP A N 1
ATOM 602 C CA . TRP A 1 71 ? 2.667 -5.540 10.361 1.00 61.88 71 TRP A CA 1
ATOM 603 C C . TRP A 1 71 ? 1.731 -5.140 11.501 1.00 61.88 71 TRP A C 1
ATOM 605 O O . TRP A 1 71 ? 0.716 -4.475 11.293 1.00 61.88 71 TRP A O 1
ATOM 615 N N . GLU A 1 72 ? 2.071 -5.547 12.719 1.00 48.06 72 GLU A N 1
ATOM 616 C CA . GLU A 1 72 ? 1.454 -4.993 13.923 1.00 48.06 72 GLU A CA 1
ATOM 617 C C . GLU A 1 72 ? 2.281 -3.763 14.306 1.00 48.06 72 GLU A C 1
ATOM 619 O O . GLU A 1 72 ? 3.477 -3.877 14.574 1.00 48.06 72 GLU A O 1
ATOM 624 N N . ILE A 1 73 ? 1.682 -2.573 14.208 1.00 52.66 73 ILE A N 1
ATOM 625 C CA . ILE A 1 73 ? 2.307 -1.356 14.728 1.00 52.66 73 ILE A CA 1
ATOM 626 C C . ILE A 1 73 ? 2.147 -1.428 16.251 1.00 52.66 73 ILE A C 1
ATOM 628 O O . ILE A 1 73 ? 1.018 -1.500 16.736 1.00 52.66 73 ILE A O 1
ATOM 632 N N . ASN A 1 74 ? 3.273 -1.507 16.965 1.00 42.44 74 ASN A N 1
ATOM 633 C CA . ASN A 1 74 ? 3.334 -1.414 18.428 1.00 42.44 74 ASN A CA 1
ATOM 634 C C . ASN A 1 74 ? 3.305 0.043 18.878 1.00 42.44 74 ASN A C 1
ATOM 636 O O . ASN A 1 74 ? 4.031 0.845 18.246 1.00 42.44 74 ASN A O 1
#

Secondary structure (DSSP, 8-state):
--EEEEEEEEE-TTSEEEEEEEETTEEEEEEEEEEGGGHHHHHHHHHHTTTTEEEEEEEEETT---EEEEE---

pLDDT: mean 83.73, std 11.53, range [42.44, 94.94]

Foldseek 3Di:
DAWAKEWEWEQEPVQFIKIFIDTPNHTDDIDPRHRNVCVVVVVVVVCVVCVRHWYKYWYDYDPDPTDIDTDDDD